Protein AF-A0A3B1C105-F1 (afdb_monomer_lite)

InterPro domains:
  IPR025332 Protein of unknown function DUF4238 [PF14022] (6-114)

Foldseek 3Di:
DDPDQKDALPDLLVQQVQDDPVQWHWAADPVDPPPRIDTGHSVPDRIDGPLPWDADPVRDTDCPVVVVLVVLSVLLSVLVVQQVVQVVVVHHRPDDPVNVVSVVVNVVVSVVSD

Secondary structure (DSSP, 8-state):
----SEEESS-HHHHTTS--TTS-EEEE-TT-SSS-EEEE-GGGSSEEETTT-EE-TTSPEE-HHHHHHHHHHHHHHHHHHHHHHHHTTTPPP---HHHHHHHHHHHHHHHT--

Structure (mmCIF, N/CA/C/O backbone):
data_AF-A0A3B1C105-F1
#
_entry.id   AF-A0A3B1C105-F1
#
loop_
_atom_site.group_PDB
_atom_site.id
_atom_site.type_symbol
_atom_site.label_atom_id
_atom_site.label_alt_id
_atom_site.label_comp_id
_atom_site.label_asym_id
_atom_site.label_entity_id
_atom_site.label_seq_id
_atom_site.pdbx_PDB_ins_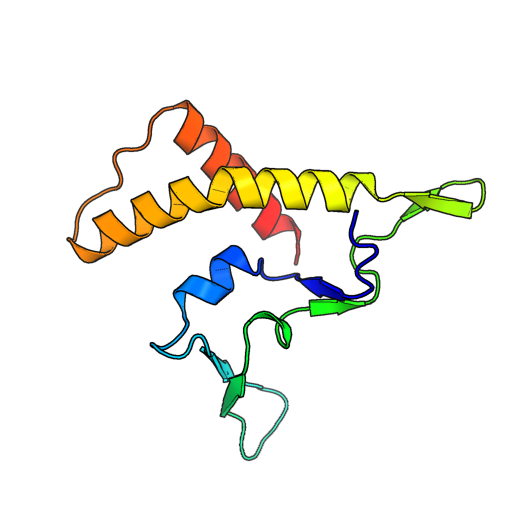code
_atom_site.Cartn_x
_atom_site.Cartn_y
_atom_site.Cartn_z
_atom_site.occupancy
_atom_site.B_iso_or_equiv
_atom_site.auth_seq_id
_atom_site.auth_comp_id
_atom_site.auth_asym_id
_atom_site.auth_atom_id
_atom_site.pdbx_PDB_model_num
ATOM 1 N N . MET A 1 1 ? 18.572 2.825 0.873 1.00 35.03 1 MET A N 1
ATOM 2 C CA . MET A 1 1 ? 18.085 3.160 -0.481 1.00 35.03 1 MET A CA 1
ATOM 3 C C . MET A 1 1 ? 18.047 1.878 -1.299 1.00 35.03 1 MET A C 1
ATOM 5 O O . MET A 1 1 ? 19.102 1.296 -1.526 1.00 35.03 1 MET A O 1
ATOM 9 N N . SER A 1 2 ? 16.870 1.354 -1.654 1.00 38.91 2 SER A N 1
ATOM 10 C CA . SER A 1 2 ? 16.803 0.174 -2.526 1.00 38.91 2 SER A CA 1
ATOM 11 C C . SER A 1 2 ? 16.665 0.638 -3.967 1.00 38.91 2 SER A C 1
ATOM 13 O O . SER A 1 2 ? 15.600 1.100 -4.359 1.00 38.91 2 SER A O 1
ATOM 15 N N . ASN A 1 3 ? 17.728 0.469 -4.749 1.00 49.41 3 ASN A N 1
ATOM 16 C CA . ASN A 1 3 ? 17.756 0.641 -6.202 1.00 49.41 3 ASN A CA 1
ATOM 17 C C . ASN A 1 3 ? 16.954 -0.501 -6.872 1.00 49.41 3 ASN A C 1
ATOM 19 O O . ASN A 1 3 ? 17.482 -1.327 -7.620 1.00 49.41 3 ASN A O 1
ATOM 23 N N . SER A 1 4 ? 15.687 -0.652 -6.482 1.00 56.94 4 SER A N 1
ATOM 24 C CA . SER A 1 4 ? 14.854 -1.777 -6.883 1.00 56.94 4 SER A CA 1
ATOM 25 C C . SER A 1 4 ? 14.507 -1.602 -8.349 1.00 56.94 4 SER A C 1
ATOM 27 O O . SER A 1 4 ? 13.659 -0.792 -8.686 1.00 56.94 4 SER A O 1
ATOM 29 N N . ARG A 1 5 ? 15.100 -2.424 -9.223 1.00 65.25 5 ARG A N 1
ATOM 30 C CA . ARG A 1 5 ? 14.726 -2.521 -10.649 1.00 65.25 5 ARG A CA 1
ATOM 31 C C . ARG A 1 5 ? 13.247 -2.872 -10.867 1.00 65.25 5 ARG A C 1
ATOM 33 O O . ARG A 1 5 ? 12.824 -2.956 -12.008 1.00 65.25 5 ARG A O 1
ATOM 40 N N . ARG A 1 6 ? 12.491 -3.160 -9.804 1.00 72.00 6 ARG A N 1
ATOM 41 C CA . ARG A 1 6 ? 11.070 -3.505 -9.820 1.00 72.00 6 ARG A CA 1
ATOM 42 C C . ARG A 1 6 ? 10.292 -2.414 -9.094 1.00 72.00 6 ARG A C 1
ATOM 44 O O . ARG A 1 6 ? 10.476 -2.259 -7.882 1.00 72.00 6 ARG A O 1
ATOM 51 N N . HIS A 1 7 ? 9.419 -1.721 -9.816 1.00 76.88 7 HIS A N 1
ATOM 52 C CA . HIS A 1 7 ? 8.493 -0.742 -9.254 1.00 76.88 7 HIS A CA 1
ATOM 53 C C . HIS A 1 7 ? 7.088 -1.311 -9.283 1.00 76.88 7 HIS A C 1
ATOM 55 O O . HIS A 1 7 ? 6.597 -1.731 -10.328 1.00 76.88 7 HIS A O 1
ATOM 61 N N . HIS A 1 8 ? 6.466 -1.349 -8.113 1.00 81.88 8 HIS A N 1
ATOM 62 C CA . HIS A 1 8 ? 5.099 -1.806 -7.944 1.00 81.88 8 HIS A CA 1
ATOM 63 C C . HIS A 1 8 ? 4.135 -0.717 -8.415 1.00 81.88 8 HIS A C 1
ATOM 65 O O . HIS A 1 8 ? 4.120 0.368 -7.838 1.00 81.88 8 HIS A O 1
ATOM 71 N N . PHE A 1 9 ? 3.332 -1.003 -9.440 1.00 82.94 9 PHE A N 1
ATOM 72 C CA . PHE A 1 9 ? 2.268 -0.087 -9.862 1.00 82.94 9 PHE A CA 1
ATOM 73 C C . PHE A 1 9 ? 1.043 -0.209 -8.946 1.00 82.94 9 PHE A C 1
ATOM 75 O O . PHE A 1 9 ? 0.382 0.790 -8.687 1.00 82.94 9 PHE A O 1
ATOM 82 N N . VAL A 1 10 ? 0.813 -1.392 -8.354 1.00 87.62 10 VAL A N 1
ATOM 83 C CA . VAL A 1 10 ? -0.047 -1.546 -7.168 1.00 87.62 10 VAL A CA 1
ATOM 84 C C . VAL A 1 10 ? 0.842 -1.626 -5.921 1.00 87.62 10 VAL A C 1
ATOM 86 O O . VAL A 1 10 ? 1.569 -2.612 -5.772 1.00 87.62 10 VAL A O 1
ATOM 89 N N . PRO A 1 11 ? 0.794 -0.639 -5.004 1.00 89.12 11 PRO A N 1
ATOM 90 C CA . PRO A 1 11 ? 1.614 -0.614 -3.797 1.00 89.12 11 PRO A CA 1
ATOM 91 C C . PRO A 1 11 ? 1.587 -1.930 -3.021 1.00 89.12 11 PRO A C 1
ATOM 93 O O . PRO A 1 11 ? 0.518 -2.465 -2.716 1.00 89.12 11 PRO A O 1
ATOM 96 N N . LYS A 1 12 ? 2.759 -2.415 -2.587 1.00 89.31 12 LYS A N 1
ATOM 97 C CA . LYS A 1 12 ? 2.858 -3.625 -1.744 1.00 89.31 12 LYS A CA 1
ATOM 98 C C . LYS A 1 12 ? 2.018 -3.515 -0.478 1.00 89.31 12 LYS A C 1
ATOM 100 O O . LYS A 1 12 ? 1.497 -4.518 0.009 1.00 89.31 12 LYS A O 1
ATOM 105 N N . MET A 1 13 ? 1.888 -2.298 0.054 1.00 91.44 13 MET A N 1
ATOM 106 C CA . MET A 1 13 ? 1.042 -2.059 1.210 1.00 91.44 13 MET A CA 1
ATOM 107 C C . MET A 1 13 ? -0.434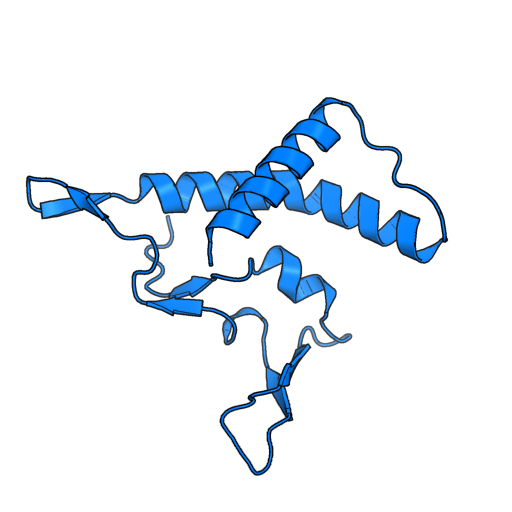 -2.358 0.896 1.00 91.44 13 MET A C 1
ATOM 109 O O . MET A 1 13 ? -1.103 -2.930 1.744 1.00 91.44 13 MET A O 1
ATOM 113 N N . LEU A 1 14 ? -0.952 -2.120 -0.310 1.00 92.38 14 LEU A N 1
ATOM 114 C CA . LEU A 1 14 ? -2.308 -2.559 -0.657 1.00 92.38 14 LEU A CA 1
ATOM 115 C C . LEU A 1 14 ? -2.374 -4.082 -0.788 1.00 92.38 14 LEU A C 1
ATOM 117 O O . LEU A 1 14 ? -3.246 -4.709 -0.193 1.00 92.38 14 LEU A O 1
ATOM 121 N N . LEU A 1 15 ? -1.405 -4.683 -1.483 1.00 93.44 15 LEU A N 1
ATOM 122 C CA . LEU A 1 15 ? -1.387 -6.123 -1.763 1.00 93.44 15 LEU A CA 1
ATOM 123 C C . LEU A 1 15 ? -1.416 -6.993 -0.498 1.00 93.44 15 LEU A C 1
ATOM 125 O O . LEU A 1 15 ? -2.151 -7.974 -0.458 1.00 93.44 15 LEU A O 1
ATOM 129 N N . LYS A 1 16 ? -0.697 -6.610 0.568 1.00 92.81 16 LYS A N 1
ATOM 130 C CA . LYS A 1 16 ? -0.689 -7.354 1.849 1.00 92.81 16 LYS A CA 1
ATOM 131 C C . LYS A 1 16 ? -2.047 -7.419 2.566 1.00 92.81 16 LYS A C 1
ATOM 133 O O . LYS A 1 16 ? -2.155 -8.061 3.599 1.00 92.81 16 LYS A O 1
ATOM 138 N N . ARG A 1 17 ? -3.067 -6.692 2.099 1.00 93.19 17 ARG A N 1
ATOM 139 C CA . ARG A 1 17 ? -4.426 -6.724 2.671 1.00 93.19 17 ARG A CA 1
ATOM 140 C C . ARG A 1 17 ? -5.327 -7.760 2.001 1.00 93.19 17 ARG A C 1
ATOM 142 O O . ARG A 1 17 ? -6.413 -8.014 2.507 1.00 93.19 17 ARG A O 1
ATOM 149 N N . PHE A 1 18 ? -4.862 -8.342 0.898 1.00 94.62 18 PHE A N 1
ATOM 150 C CA . PHE A 1 18 ? -5.523 -9.414 0.154 1.00 94.62 18 PHE A CA 1
ATOM 151 C C . PHE A 1 18 ? -4.843 -10.768 0.363 1.00 94.62 18 PHE A C 1
ATOM 153 O O . PHE A 1 18 ? -5.174 -11.729 -0.325 1.00 94.62 18 PHE A O 1
ATOM 160 N N . THR A 1 19 ? -3.856 -10.835 1.258 1.00 96.19 19 THR A N 1
ATOM 161 C CA . THR A 1 19 ? -3.141 -12.077 1.509 1.00 96.19 19 THR A CA 1
ATOM 162 C C . THR A 1 19 ? -3.926 -13.001 2.429 1.00 96.19 19 THR A C 1
ATOM 164 O O . THR A 1 19 ? -4.618 -12.536 3.334 1.00 96.19 19 THR A O 1
ATOM 167 N N . ASP A 1 20 ? -3.761 -14.298 2.206 1.00 95.25 20 ASP A N 1
ATOM 168 C CA . ASP A 1 20 ? -4.099 -15.360 3.143 1.00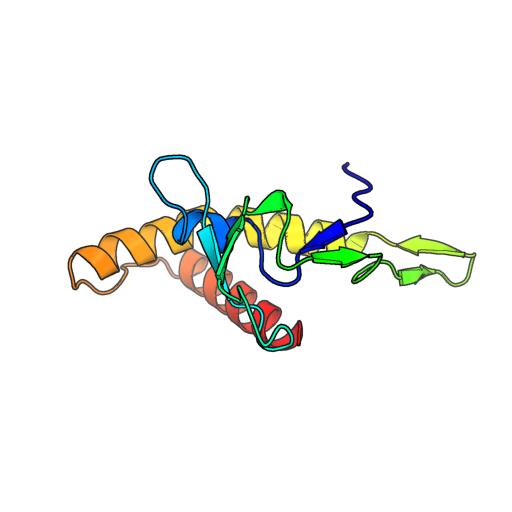 95.25 20 ASP A CA 1
ATOM 169 C C . ASP A 1 20 ? -3.185 -15.343 4.383 1.00 95.25 20 ASP A C 1
ATOM 171 O O . ASP A 1 20 ? -2.298 -14.489 4.520 1.00 95.25 20 ASP A O 1
ATOM 175 N N . ASP A 1 21 ? -3.413 -16.296 5.287 1.00 95.19 21 ASP A N 1
ATOM 176 C CA . ASP A 1 21 ? -2.693 -16.411 6.558 1.00 95.19 21 ASP A CA 1
ATOM 177 C C . ASP A 1 21 ? -1.192 -16.708 6.382 1.00 95.19 21 ASP A C 1
ATOM 179 O O . ASP A 1 21 ? -0.396 -16.345 7.249 1.00 95.19 21 ASP A O 1
ATOM 183 N N . ASP A 1 22 ? -0.774 -17.269 5.240 1.00 96.06 22 ASP A N 1
ATOM 184 C CA . ASP A 1 22 ? 0.648 -17.480 4.932 1.00 96.06 22 ASP A CA 1
ATOM 185 C C . ASP A 1 22 ? 1.276 -16.288 4.177 1.00 96.06 22 ASP A C 1
ATOM 187 O O . ASP A 1 22 ? 2.448 -16.332 3.789 1.00 96.06 22 ASP A O 1
ATOM 191 N N . GLY A 1 23 ? 0.519 -15.215 3.921 1.00 95.31 23 GLY A N 1
ATOM 192 C CA . GLY A 1 23 ? 1.022 -14.002 3.274 1.00 95.31 23 GLY A CA 1
ATOM 193 C C . GLY A 1 23 ? 1.027 -14.027 1.739 1.00 95.31 23 GLY A C 1
ATOM 194 O O . GLY A 1 23 ? 1.741 -13.226 1.121 1.00 95.31 23 GLY A O 1
ATOM 195 N N . TYR A 1 24 ? 0.240 -14.899 1.104 1.00 96.81 24 TYR A N 1
ATOM 196 C CA . TYR A 1 24 ? 0.098 -14.982 -0.356 1.00 96.81 24 TYR A CA 1
ATOM 197 C C . TYR A 1 24 ? -1.271 -14.496 -0.820 1.00 96.81 24 TYR A C 1
ATOM 199 O O . TYR A 1 24 ? -2.242 -14.590 -0.088 1.00 96.81 24 TYR A O 1
ATOM 207 N N . LEU A 1 25 ? -1.373 -14.005 -2.055 1.00 96.19 25 LEU A N 1
ATOM 208 C CA . LEU A 1 25 ? -2.652 -13.645 -2.673 1.00 96.19 25 LEU A CA 1
ATOM 209 C C . LEU A 1 25 ? -2.899 -14.464 -3.940 1.00 96.19 25 LEU A C 1
ATOM 211 O O . LEU A 1 25 ? -1.954 -14.914 -4.591 1.00 96.19 25 LEU A O 1
ATOM 215 N N . TYR A 1 26 ? -4.165 -14.610 -4.310 1.00 95.06 26 TYR A N 1
ATOM 216 C CA . TYR A 1 26 ? -4.549 -15.169 -5.601 1.00 95.06 26 TYR A CA 1
ATOM 217 C C . TYR A 1 26 ? -4.600 -14.059 -6.650 1.00 95.06 26 TYR A C 1
ATOM 219 O O . TYR A 1 26 ? -5.192 -13.004 -6.423 1.00 95.06 26 TYR A O 1
ATOM 227 N N . VAL A 1 27 ? -3.955 -14.290 -7.790 1.00 94.06 27 VAL A N 1
ATOM 228 C CA . VAL A 1 27 ? -3.922 -13.369 -8.928 1.00 94.06 27 VAL A CA 1
ATOM 229 C C . VAL A 1 27 ? -4.557 -14.044 -10.127 1.00 94.06 27 VAL A C 1
ATOM 231 O O . VAL A 1 27 ? -4.299 -15.217 -10.383 1.00 94.06 27 VAL A O 1
ATOM 234 N N . PHE A 1 28 ? -5.376 -13.277 -10.841 1.00 92.75 28 PHE A N 1
ATOM 235 C CA . PHE A 1 28 ? -5.987 -13.683 -12.093 1.00 92.75 28 PHE A CA 1
ATOM 236 C C . PHE A 1 28 ? -5.234 -13.074 -13.281 1.00 92.75 28 PHE A C 1
ATOM 238 O O . PHE A 1 28 ? -5.101 -11.850 -13.353 1.00 92.75 28 PHE A O 1
ATOM 245 N N . ASP A 1 29 ? -4.762 -13.911 -14.201 1.00 90.44 29 ASP A N 1
ATOM 246 C CA . ASP A 1 29 ? -4.127 -13.501 -15.454 1.00 90.44 29 ASP A CA 1
ATOM 247 C C . ASP A 1 29 ? -5.101 -13.686 -16.623 1.00 90.44 29 ASP A C 1
ATOM 249 O O . ASP A 1 29 ? -5.374 -14.800 -17.068 1.00 90.44 29 ASP A O 1
ATOM 253 N N . LYS A 1 30 ? -5.637 -12.570 -17.124 1.00 88.94 30 LYS A N 1
ATOM 254 C CA . LYS A 1 30 ? -6.625 -12.568 -18.210 1.00 88.94 30 LYS A CA 1
ATOM 255 C C . LYS A 1 30 ? -6.050 -13.021 -19.558 1.00 88.94 30 LYS A C 1
ATOM 257 O O . LYS A 1 30 ? -6.827 -13.394 -20.432 1.00 88.94 30 LYS A O 1
ATOM 262 N N . ASP A 1 31 ? -4.729 -12.955 -19.733 1.00 88.88 31 ASP A N 1
ATOM 263 C CA . ASP A 1 31 ? -4.064 -13.261 -21.001 1.00 88.88 31 ASP A CA 1
ATOM 264 C C . ASP A 1 31 ? -3.703 -14.756 -21.101 1.00 88.88 31 ASP A C 1
ATOM 266 O O . ASP A 1 31 ? -3.324 -15.245 -22.168 1.00 88.88 31 ASP A O 1
ATOM 270 N N . GLN A 1 32 ? -3.883 -15.516 -20.012 1.00 87.81 32 GLN A N 1
ATOM 271 C CA . GLN A 1 32 ? -3.709 -16.965 -19.986 1.00 87.81 32 GLN A CA 1
ATOM 272 C C . GLN A 1 32 ? -5.068 -17.686 -20.055 1.00 87.81 32 GLN A C 1
ATOM 274 O O . GLN A 1 32 ? -5.893 -17.553 -19.157 1.00 87.81 32 GLN A O 1
ATOM 279 N N . PRO A 1 33 ? -5.347 -18.494 -21.093 1.00 76.31 33 PRO A N 1
ATOM 280 C CA . PRO A 1 33 ? -6.646 -19.159 -21.248 1.00 76.31 33 PRO A CA 1
ATOM 281 C C . PRO A 1 33 ? -6.806 -20.439 -20.405 1.00 76.31 33 PRO A C 1
ATOM 283 O O . PRO A 1 33 ? -7.916 -20.953 -20.275 1.00 76.31 33 PRO A O 1
ATOM 286 N N . LYS A 1 34 ? -5.720 -20.986 -19.841 1.00 82.44 34 LYS A N 1
ATOM 287 C CA . LYS A 1 34 ? -5.718 -22.168 -18.958 1.00 82.44 34 LYS A CA 1
ATOM 288 C C . LYS A 1 34 ? -4.867 -21.867 -17.725 1.00 82.44 34 LYS A C 1
ATOM 290 O O . LYS A 1 34 ? -3.812 -21.269 -17.876 1.00 82.44 34 LYS A O 1
ATOM 295 N N . ASN A 1 35 ? -5.301 -22.313 -16.543 1.00 79.12 35 ASN A N 1
ATOM 296 C CA . ASN A 1 35 ? -4.630 -22.051 -15.257 1.00 79.12 35 ASN A CA 1
ATOM 297 C C . ASN A 1 35 ? -4.403 -20.554 -14.977 1.00 79.12 35 ASN A C 1
ATOM 299 O O . ASN A 1 35 ? -3.328 -20.134 -14.574 1.00 79.12 35 ASN A O 1
ATOM 303 N N . ASN A 1 36 ? -5.443 -19.748 -15.179 1.00 88.00 36 ASN A N 1
ATOM 304 C CA . ASN A 1 36 ? -5.396 -18.291 -15.049 1.00 88.00 36 ASN A CA 1
ATOM 305 C C . ASN A 1 36 ? -5.476 -17.764 -13.616 1.00 88.00 36 ASN A C 1
ATOM 307 O O . ASN A 1 36 ? -5.503 -16.553 -13.433 1.00 88.00 36 ASN A O 1
ATOM 311 N N . ILE A 1 37 ? -5.531 -18.637 -12.609 1.00 93.38 37 ILE A N 1
ATOM 312 C CA . ILE A 1 37 ? -5.526 -18.262 -11.196 1.00 93.38 37 ILE A CA 1
ATOM 313 C C . ILE A 1 37 ? -4.305 -18.893 -10.540 1.00 93.38 37 ILE A C 1
ATOM 315 O O . ILE A 1 37 ? -4.170 -20.115 -10.505 1.00 93.38 37 ILE A O 1
ATOM 319 N N . GLU A 1 38 ? -3.446 -18.056 -9.965 1.00 92.75 38 GLU A N 1
ATOM 320 C CA . GLU A 1 38 ? -2.235 -18.499 -9.283 1.00 92.75 38 GLU A CA 1
ATOM 321 C C . GLU A 1 38 ? -2.089 -17.853 -7.909 1.00 92.75 38 GLU A C 1
ATOM 323 O O . GLU A 1 38 ? -2.377 -16.671 -7.714 1.00 92.75 38 GLU A O 1
ATOM 328 N N . ARG A 1 39 ? -1.551 -18.619 -6.958 1.00 94.94 39 ARG A N 1
ATOM 329 C CA . ARG A 1 39 ? -1.155 -18.119 -5.642 1.00 94.94 39 ARG A CA 1
ATOM 330 C C . ARG A 1 39 ? 0.251 -17.525 -5.716 1.00 94.94 39 ARG A C 1
ATOM 332 O O . ARG A 1 39 ? 1.208 -18.212 -6.069 1.00 94.94 39 ARG A O 1
ATOM 339 N N . ARG A 1 40 ? 0.401 -16.241 -5.388 1.00 94.69 40 ARG A N 1
ATOM 340 C CA . ARG A 1 40 ? 1.653 -15.488 -5.563 1.00 94.69 40 ARG A CA 1
ATOM 341 C C . ARG A 1 40 ? 1.958 -14.614 -4.350 1.00 94.69 40 ARG A C 1
ATOM 343 O O . ARG A 1 40 ? 1.071 -14.126 -3.658 1.00 94.69 40 ARG A O 1
ATOM 350 N N . SER A 1 41 ? 3.247 -14.382 -4.106 1.00 93.94 41 SER A N 1
ATOM 351 C CA . SER A 1 41 ? 3.687 -13.413 -3.097 1.00 93.94 41 SER A CA 1
ATOM 352 C C . SER A 1 41 ? 3.429 -11.980 -3.587 1.00 93.94 41 SER A C 1
ATOM 354 O O . SER A 1 41 ? 3.747 -11.693 -4.748 1.00 93.94 41 SER A O 1
ATOM 356 N N . PRO A 1 42 ? 3.011 -11.038 -2.714 1.00 93.31 42 PRO A N 1
ATOM 357 C CA . PRO A 1 4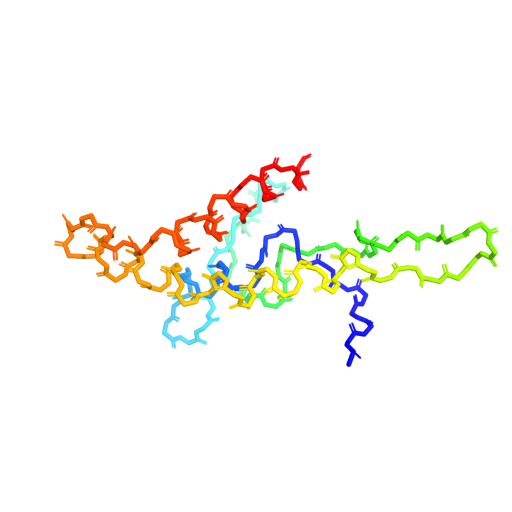2 ? 2.913 -9.608 -3.039 1.00 93.31 42 PRO A CA 1
ATOM 358 C C . PRO A 1 42 ? 4.174 -9.018 -3.688 1.00 93.31 42 PRO A C 1
ATOM 360 O O . PRO A 1 42 ? 4.109 -8.094 -4.495 1.00 93.31 42 PRO A O 1
ATOM 363 N N . LYS A 1 43 ? 5.358 -9.559 -3.368 1.00 90.19 43 LYS A N 1
ATOM 364 C CA . LYS A 1 43 ? 6.637 -9.111 -3.942 1.00 90.19 43 LYS A CA 1
ATOM 365 C C . LYS A 1 43 ? 6.781 -9.465 -5.429 1.00 90.19 43 LYS A C 1
ATOM 367 O O . LYS A 1 43 ? 7.563 -8.818 -6.124 1.00 90.19 43 LYS A O 1
ATOM 372 N N . GLY A 1 44 ? 6.089 -10.505 -5.892 1.00 89.25 44 GLY A N 1
ATOM 373 C CA . GLY A 1 44 ? 6.259 -11.102 -7.216 1.00 89.25 44 GLY A CA 1
ATOM 374 C C . GLY A 1 44 ? 5.246 -10.659 -8.269 1.00 89.25 44 GLY A C 1
ATOM 375 O O . GLY A 1 44 ? 5.401 -11.060 -9.420 1.00 89.25 44 GLY A O 1
ATOM 376 N N . VAL A 1 45 ? 4.246 -9.858 -7.900 1.00 90.81 45 VAL A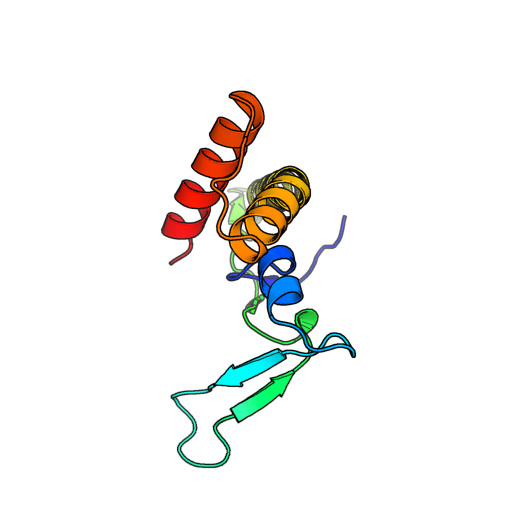 N 1
ATOM 377 C CA . VAL A 1 45 ? 3.135 -9.447 -8.775 1.00 90.81 45 VAL A CA 1
ATOM 378 C C . VAL A 1 45 ? 2.953 -7.931 -8.773 1.00 90.81 45 VAL A C 1
ATOM 380 O O . VAL A 1 45 ? 3.457 -7.252 -7.879 1.00 90.81 45 VAL A O 1
ATOM 383 N N . PHE A 1 46 ? 2.261 -7.420 -9.792 1.00 88.62 46 PHE A N 1
ATOM 384 C CA . PHE A 1 46 ? 1.919 -6.004 -9.966 1.00 88.62 46 PHE A CA 1
ATOM 385 C C . PHE A 1 46 ? 3.111 -5.033 -9.920 1.00 88.62 46 PHE A C 1
ATOM 387 O O . PHE A 1 46 ? 3.050 -3.969 -9.299 1.00 88.62 46 PHE A O 1
ATOM 394 N N . TRP A 1 47 ? 4.206 -5.409 -10.587 1.00 86.94 47 TRP A N 1
ATOM 395 C CA . TRP A 1 47 ? 5.399 -4.583 -10.757 1.00 86.94 47 TRP A CA 1
ATOM 396 C C . TRP A 1 47 ? 5.866 -4.563 -12.215 1.00 86.94 47 TRP A C 1
ATOM 398 O O . TRP A 1 47 ? 5.614 -5.506 -12.960 1.00 86.94 47 TRP A O 1
ATOM 408 N N . GLY A 1 48 ? 6.589 -3.510 -12.596 1.00 79.19 48 GLY A N 1
ATOM 409 C CA . GLY A 1 48 ? 7.276 -3.383 -13.882 1.00 79.19 48 GLY A CA 1
ATOM 410 C C . GLY A 1 48 ? 8.700 -2.835 -13.715 1.00 79.19 48 GLY A C 1
ATOM 411 O O . GLY A 1 48 ? 9.016 -2.241 -12.675 1.00 79.19 48 GLY A O 1
ATOM 412 N N . PRO A 1 49 ? 9.601 -3.065 -14.686 1.00 74.06 49 PRO A N 1
ATOM 413 C CA . PRO A 1 49 ? 10.942 -2.503 -14.645 1.00 74.06 49 PRO A CA 1
ATOM 414 C C . PRO A 1 49 ? 10.950 -1.003 -14.969 1.00 74.06 49 PRO A C 1
ATOM 416 O O . PRO A 1 49 ? 10.237 -0.564 -15.862 1.00 74.06 49 PRO A O 1
ATOM 419 N N . TYR A 1 50 ? 11.770 -0.229 -14.246 1.00 65.25 50 TYR A N 1
ATOM 420 C CA . TYR A 1 50 ? 12.066 1.197 -14.501 1.00 65.25 50 TYR A CA 1
ATOM 421 C C . TYR A 1 50 ? 10.861 2.153 -14.610 1.00 65.25 50 TYR A C 1
ATOM 423 O O . TYR A 1 50 ? 10.992 3.238 -15.166 1.00 65.25 50 TYR A O 1
ATOM 431 N N . PHE A 1 51 ? 9.706 1.789 -14.047 1.00 60.47 51 PHE A N 1
ATOM 432 C CA . PHE A 1 51 ? 8.447 2.532 -14.197 1.00 60.47 51 PHE A CA 1
ATOM 433 C C . PHE A 1 51 ? 8.509 4.006 -13.747 1.00 60.47 51 PHE A C 1
ATOM 435 O O . PHE A 1 51 ? 7.772 4.834 -14.271 1.00 60.47 51 PHE A O 1
ATOM 442 N N . TYR A 1 52 ? 9.392 4.338 -12.798 1.00 59.84 52 TYR A N 1
ATOM 443 C CA . TYR A 1 52 ? 9.552 5.696 -12.254 1.00 59.84 52 TYR A CA 1
ATOM 444 C C . TYR A 1 52 ? 10.972 6.248 -12.387 1.00 59.84 52 TYR A C 1
ATOM 446 O O . TYR A 1 52 ? 11.303 7.257 -11.775 1.00 59.84 52 TYR A O 1
ATOM 454 N N . THR A 1 53 ? 11.824 5.594 -13.178 1.00 61.12 53 THR A N 1
ATOM 455 C CA . THR A 1 53 ? 13.183 6.077 -13.402 1.00 61.12 53 THR A CA 1
ATOM 456 C C . THR A 1 5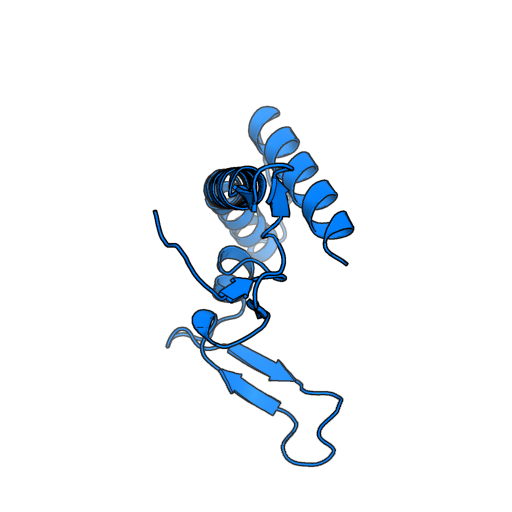3 ? 13.180 7.111 -14.529 1.00 61.12 53 THR A C 1
ATOM 458 O O . THR A 1 53 ? 13.149 6.747 -15.705 1.00 61.12 53 THR A O 1
ATOM 461 N N . SER A 1 54 ? 13.256 8.395 -14.179 1.00 60.72 54 SER A N 1
ATOM 462 C CA . SER A 1 54 ? 13.616 9.467 -15.111 1.00 60.72 54 SER A CA 1
ATOM 463 C C . SER A 1 54 ? 15.142 9.586 -15.218 1.00 60.72 54 SER A C 1
ATOM 465 O O . SER A 1 54 ? 15.894 9.246 -14.298 1.00 60.72 54 SER A O 1
ATOM 467 N N . ARG A 1 55 ? 15.617 10.043 -16.380 1.00 59.78 55 ARG A N 1
ATOM 468 C CA . ARG A 1 55 ? 17.008 10.470 -16.566 1.00 59.78 55 ARG A CA 1
ATOM 469 C C . ARG A 1 55 ? 17.035 11.989 -16.592 1.00 59.78 55 ARG A C 1
ATOM 471 O O . ARG A 1 55 ? 16.240 12.595 -17.308 1.00 59.78 55 ARG A O 1
ATOM 478 N N . THR A 1 56 ? 17.931 12.587 -15.824 1.00 63.09 56 THR A N 1
ATOM 479 C CA . THR A 1 56 ? 18.226 14.018 -15.909 1.00 63.09 56 THR A CA 1
ATOM 480 C C . THR A 1 56 ? 18.943 14.340 -17.229 1.00 63.09 56 THR A C 1
ATOM 482 O O . THR A 1 56 ? 19.386 13.440 -17.947 1.00 63.09 56 THR A O 1
ATOM 485 N N . VAL A 1 57 ? 19.047 15.628 -17.580 1.00 64.69 57 VAL A N 1
ATOM 486 C CA . VAL A 1 57 ? 19.656 16.099 -18.846 1.00 64.69 57 VAL A CA 1
ATOM 487 C C . VAL A 1 57 ? 21.124 15.658 -18.989 1.00 64.69 57 VAL A C 1
ATOM 489 O O . VAL A 1 57 ? 21.593 15.411 -20.095 1.00 64.69 57 VAL A O 1
ATOM 492 N N . ASP A 1 58 ? 21.828 15.497 -17.871 1.00 72.00 58 ASP A N 1
ATOM 493 C CA . ASP A 1 58 ? 23.201 14.990 -17.749 1.00 72.00 58 ASP A CA 1
ATOM 494 C C . ASP A 1 58 ? 23.295 13.449 -17.683 1.00 72.00 58 ASP A C 1
ATOM 496 O O . ASP A 1 58 ? 24.385 12.894 -17.570 1.00 72.00 58 ASP A O 1
ATOM 500 N N . GLY A 1 59 ? 22.170 12.734 -17.791 1.00 65.50 59 GLY A N 1
ATOM 501 C CA . GLY A 1 59 ? 22.118 11.269 -17.832 1.00 65.50 59 GLY A CA 1
ATOM 502 C C . GLY A 1 59 ? 22.086 10.580 -16.464 1.00 65.50 59 GLY A C 1
ATOM 503 O O . GLY A 1 59 ? 22.066 9.345 -16.410 1.00 65.50 59 GLY A O 1
ATOM 504 N N . THR A 1 60 ? 22.040 11.348 -15.375 1.00 74.25 60 THR A N 1
ATOM 505 C CA . THR A 1 60 ? 21.963 10.852 -13.998 1.00 74.25 60 THR A CA 1
ATOM 506 C C . THR A 1 60 ? 20.566 10.289 -13.698 1.00 74.25 60 THR A C 1
ATOM 508 O O . THR A 1 60 ? 19.553 10.717 -14.255 1.00 74.25 60 THR A O 1
ATOM 511 N N . LYS A 1 61 ? 20.496 9.255 -12.850 1.00 67.38 61 LYS A N 1
ATOM 512 C CA . LYS A 1 61 ? 19.222 8.646 -12.444 1.00 67.38 61 LYS A CA 1
ATOM 513 C C . LYS A 1 61 ? 18.525 9.565 -11.438 1.00 67.38 61 LYS A C 1
ATOM 515 O O . LYS A 1 61 ? 19.088 9.816 -10.377 1.00 67.38 61 LYS A O 1
ATOM 520 N N . ASP A 1 62 ? 17.305 9.995 -11.736 1.00 72.19 62 ASP A N 1
ATOM 521 C CA . ASP A 1 62 ? 16.453 10.718 -10.792 1.00 72.19 62 ASP A CA 1
ATOM 522 C C . ASP A 1 62 ? 15.512 9.728 -10.081 1.00 72.19 62 ASP A C 1
ATOM 524 O O . ASP A 1 62 ? 14.766 8.984 -10.722 1.00 72.19 62 ASP A O 1
ATOM 528 N N . THR A 1 63 ? 15.612 9.661 -8.749 1.00 72.50 63 THR A N 1
ATOM 529 C CA . THR A 1 63 ? 14.819 8.771 -7.879 1.00 72.50 63 THR A CA 1
ATOM 530 C C . THR A 1 63 ? 13.808 9.521 -7.015 1.00 72.50 63 THR A C 1
ATOM 532 O O . THR A 1 63 ? 13.146 8.899 -6.188 1.00 72.50 63 THR A O 1
ATOM 535 N N . THR A 1 64 ? 13.652 10.834 -7.197 1.00 76.56 64 THR A N 1
ATOM 536 C CA . THR A 1 64 ? 12.788 11.678 -6.350 1.00 76.56 64 THR A CA 1
ATOM 537 C C . THR A 1 64 ? 11.346 11.174 -6.295 1.00 76.56 64 THR A C 1
ATOM 539 O O . THR A 1 64 ? 10.775 11.040 -5.215 1.00 76.56 64 THR A O 1
ATOM 542 N N . LEU A 1 65 ? 10.781 10.787 -7.442 1.00 76.00 65 LEU A N 1
ATOM 543 C CA . LEU A 1 65 ? 9.439 10.204 -7.526 1.00 76.00 65 LEU A CA 1
ATOM 544 C C . LEU A 1 65 ? 9.321 8.867 -6.782 1.00 76.00 65 LEU A C 1
ATOM 546 O O . LEU A 1 65 ? 8.295 8.595 -6.159 1.00 76.00 65 LEU A O 1
ATOM 550 N N . GLU A 1 66 ? 10.357 8.025 -6.839 1.00 74.62 66 GLU A N 1
ATOM 551 C CA . GLU A 1 66 ? 10.384 6.747 -6.118 1.00 74.62 66 GLU A CA 1
ATOM 552 C C . GLU A 1 66 ? 10.373 6.982 -4.599 1.00 74.62 66 GLU A C 1
ATOM 554 O O . GLU A 1 66 ? 9.620 6.323 -3.874 1.00 74.62 66 GLU A O 1
ATOM 559 N N . ASP A 1 67 ? 11.164 7.948 -4.128 1.00 81.31 67 ASP A N 1
ATOM 560 C CA . ASP A 1 67 ? 11.266 8.306 -2.713 1.00 81.31 67 ASP A CA 1
ATOM 561 C C . ASP A 1 67 ? 9.968 8.949 -2.195 1.00 81.31 67 ASP A C 1
ATOM 563 O O . ASP A 1 67 ? 9.454 8.551 -1.143 1.00 81.31 67 ASP A O 1
ATOM 567 N N . ASP A 1 68 ? 9.375 9.864 -2.966 1.00 84.50 68 ASP A N 1
ATOM 568 C CA . ASP A 1 68 ? 8.094 10.502 -2.646 1.00 84.50 68 ASP A CA 1
ATOM 569 C C . ASP A 1 68 ? 6.960 9.480 -2.534 1.00 84.50 68 ASP A C 1
ATOM 571 O O . ASP A 1 68 ? 6.153 9.521 -1.599 1.00 84.50 68 ASP A O 1
ATOM 575 N N . PHE A 1 69 ? 6.907 8.523 -3.462 1.00 84.38 69 PHE A N 1
ATOM 576 C CA . PHE A 1 69 ? 5.933 7.440 -3.417 1.00 84.38 69 PHE A CA 1
ATOM 577 C C . PHE A 1 69 ? 6.164 6.498 -2.244 1.00 84.38 69 PHE A C 1
ATOM 579 O O . PHE A 1 69 ? 5.200 6.145 -1.565 1.00 84.38 69 PHE A O 1
ATOM 586 N N . SER A 1 70 ? 7.413 6.133 -1.958 1.00 85.38 70 SER A N 1
ATOM 587 C CA . SER A 1 70 ? 7.737 5.297 -0.801 1.00 85.38 70 SER A CA 1
ATOM 588 C C . SER A 1 70 ? 7.313 5.966 0.508 1.00 85.38 70 SER A C 1
ATOM 590 O O . SER A 1 70 ? 6.772 5.302 1.399 1.00 85.38 70 SER A O 1
ATOM 592 N N . LYS A 1 71 ? 7.529 7.280 0.630 1.00 90.81 71 LYS A N 1
ATOM 593 C CA . LYS A 1 71 ? 7.113 8.054 1.801 1.00 90.81 71 LYS A CA 1
ATOM 594 C C . LYS A 1 71 ? 5.592 8.116 1.915 1.00 90.81 71 LYS A C 1
ATOM 596 O O . LYS A 1 71 ? 5.050 7.714 2.940 1.00 90.81 71 LYS A O 1
ATOM 601 N N . LEU A 1 72 ? 4.899 8.509 0.844 1.00 92.25 72 LEU A N 1
ATOM 602 C CA . LEU A 1 72 ? 3.436 8.592 0.825 1.00 92.25 72 LEU A CA 1
ATOM 603 C C . LEU A 1 72 ? 2.777 7.241 1.143 1.00 92.25 72 LEU A C 1
ATOM 605 O O . LEU A 1 72 ? 1.801 7.186 1.888 1.00 92.25 72 LEU A O 1
ATOM 609 N N . GLU A 1 73 ? 3.312 6.140 0.613 1.00 92.19 73 GLU A N 1
ATOM 610 C CA . GLU A 1 73 ? 2.833 4.785 0.907 1.00 92.19 73 GLU A CA 1
ATOM 611 C C . GLU A 1 73 ? 3.065 4.389 2.372 1.00 92.19 73 GLU A C 1
ATOM 613 O O . GLU A 1 73 ? 2.198 3.748 2.972 1.00 92.19 73 GLU A O 1
ATOM 618 N N . SER A 1 74 ? 4.197 4.790 2.957 1.00 93.38 74 SER A N 1
ATOM 619 C CA . SER A 1 74 ? 4.512 4.541 4.370 1.00 93.38 74 SER A CA 1
ATOM 620 C C . SER A 1 74 ? 3.572 5.310 5.298 1.00 93.38 74 SER A C 1
ATOM 622 O O . SER A 1 74 ? 3.002 4.713 6.213 1.00 93.38 74 SER A O 1
ATOM 624 N N . ASP A 1 75 ? 3.341 6.591 5.007 1.00 95.69 75 ASP A N 1
ATOM 625 C CA . ASP A 1 75 ? 2.440 7.463 5.770 1.00 95.69 75 ASP A CA 1
ATOM 626 C C . ASP A 1 75 ? 0.976 6.999 5.654 1.00 95.69 75 ASP A C 1
ATOM 628 O O . ASP A 1 75 ? 0.200 7.080 6.608 1.00 95.69 75 ASP A O 1
ATOM 632 N N . THR A 1 76 ? 0.597 6.437 4.501 1.00 96.44 76 THR A N 1
ATOM 633 C CA . THR A 1 76 ? -0.782 5.994 4.240 1.00 96.44 76 THR A CA 1
ATOM 634 C C . THR A 1 76 ? -1.098 4.600 4.795 1.00 96.44 76 THR A C 1
ATOM 636 O O . THR A 1 76 ? -2.259 4.286 5.077 1.00 96.44 76 THR A O 1
ATOM 639 N N . ASP A 1 77 ? -0.097 3.737 5.004 1.00 96.06 77 ASP A N 1
ATOM 640 C CA . ASP A 1 77 ? -0.317 2.384 5.527 1.00 96.06 77 ASP A CA 1
ATOM 641 C C . ASP A 1 77 ? -1.129 2.328 6.841 1.00 96.06 77 ASP A C 1
ATOM 643 O O . ASP A 1 77 ? -2.099 1.561 6.895 1.00 96.06 77 ASP A O 1
ATOM 647 N N . PRO A 1 78 ? -0.803 3.087 7.907 1.00 96.69 78 PRO A N 1
ATOM 648 C CA . PRO A 1 78 ? -1.597 3.067 9.137 1.00 96.69 78 PRO A CA 1
ATOM 649 C C . PRO A 1 78 ? -3.040 3.549 8.921 1.00 96.69 78 PRO A C 1
ATOM 651 O O . PRO A 1 78 ? -3.966 2.984 9.509 1.00 96.69 78 PRO A O 1
ATOM 654 N N . ILE A 1 79 ? -3.253 4.509 8.019 1.00 97.50 79 ILE A N 1
ATOM 655 C CA . ILE A 1 79 ? -4.578 5.062 7.707 1.00 97.50 79 ILE A CA 1
ATOM 656 C C . ILE A 1 79 ? -5.458 3.989 7.065 1.00 97.50 79 ILE A C 1
ATOM 658 O O . ILE A 1 79 ? -6.569 3.730 7.525 1.00 97.50 79 ILE A O 1
ATOM 662 N N . ILE A 1 80 ? -4.945 3.253 6.077 1.00 96.38 80 ILE A N 1
ATOM 663 C CA . ILE A 1 80 ? -5.724 2.172 5.460 1.00 96.38 80 ILE A CA 1
ATOM 664 C C . ILE A 1 80 ? -5.970 1.035 6.460 1.00 96.38 80 ILE A C 1
ATOM 666 O O . ILE A 1 80 ? -7.034 0.422 6.431 1.00 96.38 80 ILE A O 1
ATOM 670 N N . LYS A 1 81 ? -5.036 0.739 7.383 1.00 95.56 81 LYS A N 1
ATOM 671 C CA . LYS A 1 81 ? -5.309 -0.246 8.456 1.00 95.56 81 LYS A CA 1
ATOM 672 C C . LYS A 1 81 ? -6.522 0.182 9.286 1.00 95.56 81 LYS A C 1
ATOM 674 O O . LYS A 1 81 ? -7.385 -0.643 9.580 1.00 95.56 81 LYS A O 1
ATOM 679 N N . LYS A 1 82 ? -6.603 1.469 9.626 1.00 96.56 82 LYS A N 1
ATOM 680 C CA . LYS A 1 82 ? -7.723 2.063 10.361 1.00 96.56 82 LYS A CA 1
ATOM 681 C C . LYS A 1 82 ? -9.034 2.014 9.569 1.00 96.56 82 LYS A C 1
ATOM 683 O O . LYS A 1 82 ? -10.061 1.701 10.173 1.00 96.56 82 LYS A O 1
ATOM 688 N N . ILE A 1 83 ? -8.988 2.247 8.253 1.00 96.19 83 ILE A N 1
ATOM 689 C CA . ILE A 1 83 ? -10.140 2.112 7.344 1.00 96.19 83 ILE A CA 1
ATOM 690 C C . ILE A 1 83 ? -10.633 0.665 7.302 1.00 96.19 83 ILE A C 1
ATOM 692 O O . ILE A 1 83 ? -11.782 0.404 7.640 1.00 96.19 83 ILE A O 1
ATOM 696 N N . VAL A 1 84 ? -9.760 -0.290 6.968 1.00 95.19 84 VAL A N 1
ATOM 697 C CA . VAL A 1 84 ? -10.119 -1.714 6.851 1.00 95.19 84 VAL A CA 1
ATOM 698 C C . VAL A 1 84 ? -10.678 -2.256 8.166 1.00 95.19 84 VAL A C 1
ATOM 700 O O . VAL A 1 84 ? -11.668 -2.984 8.162 1.00 95.19 84 VAL A O 1
ATOM 703 N N . ARG A 1 85 ? -10.079 -1.884 9.304 1.00 95.69 85 ARG A N 1
ATOM 704 C CA . ARG A 1 85 ? -10.551 -2.312 10.627 1.00 95.69 85 ARG A CA 1
ATOM 705 C C . ARG A 1 85 ? -11.980 -1.849 10.918 1.00 95.69 85 ARG A C 1
ATOM 707 O O . ARG A 1 85 ? -12.727 -2.619 11.506 1.00 95.69 85 ARG A O 1
ATOM 714 N N . GLN A 1 86 ? -12.341 -0.620 10.553 1.00 96.75 86 GLN A N 1
ATOM 715 C CA . GLN A 1 86 ? -13.690 -0.080 10.775 1.00 96.75 86 GLN A CA 1
ATOM 716 C C . GLN A 1 86 ? -14.686 -0.619 9.746 1.00 96.75 86 GLN A C 1
ATOM 718 O O . GLN A 1 86 ? -15.758 -1.078 10.125 1.00 96.75 86 GLN A O 1
ATOM 723 N N . ALA A 1 87 ? -14.286 -0.728 8.478 1.00 95.88 87 ALA A N 1
ATOM 724 C CA . ALA A 1 87 ? -15.112 -1.334 7.436 1.00 95.88 87 ALA A CA 1
ATOM 725 C C . ALA A 1 87 ? -15.508 -2.784 7.770 1.00 95.88 87 ALA A C 1
ATOM 727 O O . ALA A 1 87 ? -16.656 -3.169 7.581 1.00 95.88 87 ALA A O 1
ATOM 728 N N . ARG A 1 88 ? -14.595 -3.577 8.354 1.00 95.00 88 ARG A N 1
ATOM 729 C CA . ARG A 1 88 ? -14.894 -4.942 8.839 1.00 95.00 88 ARG A CA 1
ATOM 730 C C . ARG A 1 88 ? -15.938 -4.991 9.959 1.00 95.00 88 ARG A C 1
ATOM 732 O O . ARG A 1 88 ? -16.525 -6.043 10.177 1.00 95.00 88 ARG A O 1
ATOM 739 N N . LYS A 1 89 ? -16.157 -3.881 10.663 1.00 97.00 89 LYS A N 1
ATOM 740 C CA . LYS A 1 89 ? -17.209 -3.726 11.674 1.00 97.00 89 LYS A CA 1
ATOM 741 C C . LYS A 1 89 ? -18.496 -3.119 11.106 1.00 97.00 89 LYS A C 1
ATOM 743 O O . LYS A 1 89 ? -19.454 -2.959 11.849 1.00 97.00 89 LYS A O 1
ATOM 748 N N . GLY A 1 90 ? -18.521 -2.757 9.821 1.00 97.25 90 GLY A N 1
ATOM 749 C CA . GLY A 1 90 ? -19.621 -1.997 9.221 1.00 97.25 90 GLY A CA 1
ATOM 750 C C . GLY A 1 90 ? -19.633 -0.517 9.618 1.00 97.25 90 GLY A C 1
ATOM 751 O O . GLY A 1 90 ? -20.658 0.143 9.490 1.00 97.25 90 GLY A O 1
ATOM 752 N N . GLU A 1 91 ? -18.511 0.012 10.107 1.00 97.06 91 GLU A N 1
ATOM 753 C CA . GLU A 1 91 ? -18.393 1.384 10.600 1.00 97.06 91 GLU A CA 1
ATOM 754 C C . GLU A 1 91 ? -17.669 2.285 9.592 1.00 97.06 91 GLU A C 1
ATOM 756 O O . GLU A 1 91 ? -16.756 1.859 8.876 1.00 97.06 91 GLU A O 1
ATOM 761 N N . SER A 1 92 ? -18.033 3.570 9.585 1.00 94.56 92 SER A N 1
ATOM 762 C CA . SER A 1 92 ? -17.283 4.590 8.848 1.00 94.56 92 SER A CA 1
ATOM 763 C C . SER A 1 92 ? -15.962 4.902 9.554 1.00 94.56 92 SER A C 1
ATOM 765 O O . SER A 1 92 ? -15.945 5.011 10.780 1.00 94.56 92 SER A O 1
ATOM 767 N N . PRO A 1 93 ? -14.850 5.085 8.818 1.00 94.50 93 PRO A N 1
ATOM 768 C CA . PRO A 1 93 ? -13.575 5.387 9.435 1.00 94.50 93 PRO A CA 1
ATOM 769 C C . PRO A 1 93 ? -13.550 6.787 10.053 1.00 94.50 93 PRO A C 1
ATOM 771 O O . PRO A 1 93 ? -13.663 7.780 9.343 1.00 94.50 93 PRO A O 1
ATOM 774 N N . ASN A 1 94 ? -13.315 6.880 11.362 1.00 95.06 94 ASN A N 1
ATOM 775 C CA . ASN A 1 94 ? -13.089 8.160 12.036 1.00 95.06 94 ASN A CA 1
ATOM 776 C C . ASN A 1 94 ? -11.658 8.672 11.791 1.00 95.06 94 ASN A C 1
ATOM 778 O O . ASN A 1 94 ? -10.779 8.453 12.627 1.00 95.06 94 ASN A O 1
ATOM 782 N N . LEU A 1 95 ? -11.392 9.261 10.624 1.00 97.12 95 LEU A N 1
ATOM 783 C CA . LEU A 1 95 ? -10.089 9.841 10.280 1.00 97.12 95 LEU A CA 1
ATOM 784 C C . LEU A 1 95 ? -9.957 11.273 10.807 1.00 97.12 95 LEU A C 1
ATOM 786 O O . LEU A 1 95 ? -10.916 12.036 10.765 1.00 97.12 95 LEU A O 1
ATOM 790 N N . THR A 1 96 ? -8.763 11.653 11.259 1.00 98.19 96 THR A N 1
ATOM 791 C CA . THR A 1 96 ? -8.448 13.069 11.499 1.00 98.19 96 THR A CA 1
ATOM 792 C C . THR A 1 96 ? -8.355 13.824 10.173 1.00 98.19 96 THR A C 1
ATOM 794 O O . THR A 1 96 ? -8.162 13.218 9.117 1.00 98.19 96 THR A O 1
ATOM 797 N N . GLU A 1 97 ? -8.413 15.155 10.221 1.00 97.88 97 GLU A N 1
ATOM 798 C CA . GLU A 1 97 ? -8.213 15.997 9.034 1.00 97.88 97 GLU A CA 1
ATOM 799 C C . GLU A 1 97 ? -6.882 15.701 8.322 1.00 97.88 97 GLU A C 1
ATOM 801 O O . GLU A 1 97 ? -6.835 15.604 7.098 1.00 97.88 97 GLU A O 1
ATOM 806 N N . GLU A 1 98 ? -5.800 15.477 9.072 1.00 97.88 98 GLU A N 1
ATOM 807 C CA . GLU A 1 98 ? -4.492 15.161 8.484 1.00 97.88 98 GLU A CA 1
ATOM 808 C C . GLU A 1 98 ? -4.420 13.744 7.899 1.00 97.88 98 GLU A C 1
ATOM 810 O O . GLU A 1 98 ? -3.849 13.538 6.823 1.00 97.88 98 GLU A O 1
ATOM 815 N N . GLU A 1 99 ? -5.053 12.761 8.549 1.00 98.00 99 GLU A N 1
ATOM 816 C CA . GLU A 1 99 ? -5.190 11.417 7.979 1.00 98.00 99 GLU A CA 1
ATOM 817 C C . GLU A 1 99 ? -6.017 11.461 6.688 1.00 98.00 99 GLU A C 1
ATOM 819 O O . GLU A 1 99 ? -5.658 10.822 5.697 1.00 98.00 99 GLU A O 1
ATOM 824 N N . LYS A 1 100 ? -7.095 12.251 6.667 1.00 97.62 100 LYS A N 1
ATOM 825 C CA . LYS A 1 100 ? -7.933 12.422 5.483 1.00 97.62 100 LYS A CA 1
ATOM 826 C C . LYS A 1 100 ? -7.156 13.078 4.340 1.00 97.62 100 LYS A C 1
ATOM 828 O O . LYS A 1 100 ? -7.172 12.546 3.236 1.00 97.62 100 LYS A O 1
ATOM 833 N N . LYS A 1 101 ? -6.420 14.167 4.589 1.00 97.88 101 LYS A N 1
ATOM 834 C CA . LYS A 1 101 ? -5.567 14.814 3.570 1.00 97.88 101 LYS A CA 1
ATOM 835 C C . LYS A 1 101 ? -4.527 13.854 2.997 1.00 97.88 101 LYS A C 1
ATOM 837 O O . LYS A 1 101 ? -4.311 13.820 1.785 1.00 97.88 101 LYS A O 1
ATOM 842 N N . THR A 1 102 ? -3.895 13.058 3.859 1.00 97.50 102 THR A N 1
ATOM 843 C CA . THR A 1 102 ? -2.908 12.052 3.443 1.00 97.50 102 THR A CA 1
ATOM 844 C C . THR A 1 102 ? -3.556 10.980 2.567 1.00 97.50 102 THR A C 1
ATOM 846 O O . THR A 1 102 ? -3.039 10.664 1.494 1.00 97.50 102 THR A O 1
ATOM 849 N N . TRP A 1 103 ? -4.724 10.474 2.978 1.00 96.19 103 TRP A N 1
ATOM 850 C CA . TRP A 1 103 ? -5.516 9.528 2.195 1.00 96.19 103 TRP A CA 1
ATOM 851 C C . TRP A 1 103 ? -5.942 10.099 0.840 1.00 96.19 103 TRP A C 1
ATOM 853 O O . TRP A 1 103 ? -5.735 9.443 -0.177 1.00 96.19 103 TRP A O 1
ATOM 863 N N . ASP A 1 104 ? -6.476 11.320 0.804 1.00 95.69 104 ASP A N 1
ATOM 864 C CA . ASP A 1 104 ? -6.919 11.976 -0.427 1.00 95.69 104 ASP A CA 1
ATOM 865 C C . ASP A 1 104 ? -5.742 12.144 -1.403 1.00 95.69 104 ASP A C 1
ATOM 867 O O . ASP A 1 104 ? -5.854 11.811 -2.586 1.00 95.69 104 ASP A O 1
ATOM 871 N N . ARG A 1 105 ? -4.574 12.583 -0.904 1.00 94.69 105 ARG A N 1
ATOM 872 C CA . ARG A 1 105 ? -3.346 12.698 -1.707 1.00 94.69 105 ARG A CA 1
ATOM 873 C C . ARG A 1 105 ? -2.909 11.346 -2.254 1.00 94.69 105 ARG A C 1
ATOM 875 O O . ARG A 1 105 ? -2.572 11.253 -3.437 1.00 94.69 105 ARG A O 1
ATOM 882 N N . PHE A 1 106 ? -2.900 10.307 -1.422 1.00 93.44 106 PHE A N 1
ATOM 883 C CA . PHE A 1 106 ? -2.577 8.956 -1.864 1.00 93.44 106 PHE A CA 1
ATOM 884 C C . PHE A 1 106 ? -3.550 8.470 -2.938 1.00 93.44 106 PHE A C 1
ATOM 886 O O . PHE A 1 106 ? -3.108 8.045 -4.004 1.00 93.44 106 PHE A O 1
ATOM 893 N N . PHE A 1 107 ? -4.854 8.579 -2.690 1.00 91.69 107 PHE A N 1
ATOM 894 C CA . PHE A 1 107 ? -5.901 8.122 -3.596 1.00 91.69 107 PHE A CA 1
ATOM 895 C C . PHE A 1 107 ? -5.807 8.816 -4.958 1.00 91.69 107 PHE A C 1
ATOM 897 O O . PHE A 1 107 ? -5.756 8.147 -5.989 1.00 91.69 107 PHE A O 1
ATOM 904 N N . TYR A 1 108 ? -5.662 10.143 -4.961 1.00 91.81 108 TYR A N 1
ATOM 905 C CA . TYR A 1 108 ? -5.442 10.929 -6.174 1.00 91.81 108 TYR A CA 1
ATOM 906 C C . TYR A 1 108 ? -4.185 10.491 -6.935 1.00 91.81 108 TYR A C 1
ATOM 908 O O . TYR A 1 108 ? -4.199 10.337 -8.155 1.00 91.81 108 TYR A O 1
ATOM 916 N N . THR A 1 109 ? -3.089 10.266 -6.209 1.00 87.94 109 THR A N 1
ATOM 917 C CA . THR A 1 109 ? -1.813 9.857 -6.802 1.00 87.94 109 THR A CA 1
ATOM 918 C C . THR A 1 109 ? -1.906 8.466 -7.423 1.00 87.94 109 THR A C 1
ATOM 920 O O . THR A 1 109 ? -1.380 8.263 -8.512 1.00 87.94 109 THR A O 1
ATOM 923 N N . GLN A 1 110 ? -2.593 7.518 -6.777 1.00 84.12 110 GLN A N 1
ATOM 924 C CA . GLN A 1 110 ? -2.803 6.176 -7.330 1.00 84.12 110 GLN A CA 1
ATOM 925 C C . GLN A 1 110 ? -3.590 6.205 -8.639 1.00 84.12 110 GLN A C 1
ATOM 927 O O . GLN A 1 110 ? -3.214 5.515 -9.578 1.00 84.12 110 GLN A O 1
ATOM 932 N N . TRP A 1 111 ? -4.631 7.035 -8.731 1.00 80.44 111 TRP A N 1
ATOM 933 C CA . TRP A 1 111 ? -5.434 7.168 -9.952 1.00 80.44 111 TRP A CA 1
ATOM 934 C C . TRP A 1 111 ? -4.654 7.714 -11.152 1.00 80.44 111 TRP A C 1
ATOM 936 O O . TRP A 1 111 ? -5.050 7.489 -12.287 1.00 80.44 111 TRP A O 1
ATOM 946 N N . LYS A 1 112 ? -3.535 8.406 -10.919 1.00 79.31 112 LYS A N 1
ATOM 947 C CA . LYS A 1 112 ? -2.635 8.874 -11.982 1.00 79.31 112 LYS A CA 1
ATOM 948 C C . LYS A 1 112 ? -1.598 7.842 -12.434 1.00 79.31 112 LYS A C 1
ATOM 950 O O . LYS A 1 112 ? -0.838 8.133 -13.351 1.00 79.31 112 LYS A O 1
ATOM 955 N N . ARG A 1 113 ? -1.483 6.690 -11.761 1.00 73.31 113 ARG A N 1
ATOM 956 C CA . ARG A 1 113 ? -0.454 5.672 -12.060 1.00 73.31 113 ARG A CA 1
ATOM 957 C C . ARG A 1 113 ? -0.828 4.738 -13.224 1.00 73.31 113 ARG A C 1
ATOM 959 O O . ARG A 1 113 ? -0.015 3.880 -13.564 1.00 73.31 113 ARG A O 1
ATOM 966 N N . THR A 1 114 ? -2.013 4.901 -13.808 1.00 50.75 114 THR A N 1
ATOM 967 C CA . THR A 1 114 ? -2.554 4.156 -14.961 1.00 50.75 114 THR A CA 1
ATOM 968 C C . THR A 1 114 ? -2.764 5.083 -16.141 1.00 50.75 114 THR A C 1
ATOM 970 O O . THR A 1 114 ? -2.459 4.656 -17.271 1.00 50.75 114 THR A O 1
#

Organism: NCBI:txid652676

Radius of gyration: 16.62 Å; chains: 1; bounding box: 43×38×33 Å

pLDDT: mean 85.55, std 13.71, range [35.03, 98.19]

Sequence (114 aa):
MSNSRRHHFVPKMLLKRFTDDDGYLYVFDKDQPKNNIERRSPKGVFWGPYFYTSRTVDGTKDTTLEDDFSKLESDTDPIIKKIVRQARKGESPNLTEEEKKTWDRFFYTQWKRT